Protein AF-A0A2W6EXI9-F1 (afdb_monomer_lite)

Sequence (79 aa):
MRVESDILLSMTKRLVDVDDTKLDEVRTLLGTSTTKATVNGALEEVLALAA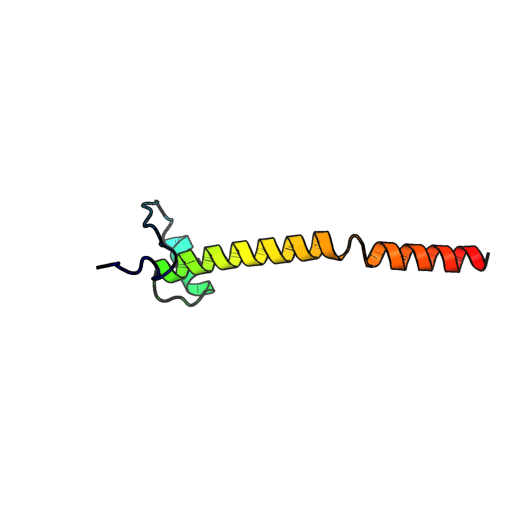RRRALLDGDAVAGSADLAQDEQRRAAWA

Foldseek 3Di:
DDDPPDDDDDDDDDDDDDDVVVLVVQCVVVVHDDSVCSVVVVVVVVVVVVVVVCCVVVVCVPPVVVVVVVVVVVVVVVD

pLDDT: mean 80.16, std 19.23, range [36.34, 98.38]

Structure (mmCIF, N/CA/C/O backbone):
data_AF-A0A2W6EXI9-F1
#
_entry.id   AF-A0A2W6EXI9-F1
#
loop_
_atom_site.group_PDB
_atom_site.id
_atom_site.type_symbol
_atom_site.label_atom_id
_atom_site.label_alt_id
_atom_site.label_comp_id
_atom_site.label_asym_id
_atom_site.label_entity_id
_atom_site.label_seq_id
_atom_site.pdbx_PDB_ins_code
_atom_site.Cartn_x
_atom_site.Cartn_y
_atom_site.Cartn_z
_atom_site.occupancy
_atom_site.B_iso_or_equiv
_atom_site.auth_seq_id
_atom_site.auth_comp_id
_atom_site.auth_asym_id
_atom_site.auth_atom_id
_atom_site.pdbx_PDB_model_num
ATOM 1 N N . MET A 1 1 ? -0.543 43.472 0.977 1.00 36.34 1 MET A N 1
ATOM 2 C CA . MET A 1 1 ? -0.383 42.325 1.893 1.00 36.34 1 MET A CA 1
ATOM 3 C C . MET A 1 1 ? -0.396 41.067 1.040 1.00 36.34 1 MET A C 1
ATOM 5 O O . MET A 1 1 ? -1.441 40.705 0.520 1.00 36.34 1 MET A O 1
ATOM 9 N N . ARG A 1 2 ? 0.786 40.531 0.731 1.00 45.69 2 ARG A N 1
ATOM 10 C CA . ARG A 1 2 ? 0.975 39.385 -0.164 1.00 45.69 2 ARG A CA 1
ATOM 11 C C . ARG A 1 2 ? 1.000 38.161 0.747 1.00 45.69 2 ARG A C 1
ATOM 13 O O . ARG A 1 2 ? 1.939 38.024 1.518 1.00 45.69 2 ARG A O 1
ATOM 20 N N . VAL A 1 3 ? -0.073 37.376 0.756 1.00 52.81 3 VAL A N 1
ATOM 21 C CA . VAL A 1 3 ? -0.098 36.122 1.515 1.00 52.81 3 VAL A CA 1
ATOM 22 C C . VAL A 1 3 ? 0.719 35.127 0.707 1.00 52.81 3 VAL A C 1
ATOM 24 O O . VAL A 1 3 ? 0.348 34.792 -0.418 1.00 52.81 3 VAL A O 1
ATOM 27 N N . GLU A 1 4 ? 1.874 34.755 1.249 1.00 48.59 4 GLU A N 1
ATOM 28 C CA . GLU A 1 4 ? 2.756 33.715 0.732 1.00 48.59 4 GLU A CA 1
ATOM 29 C C . GLU A 1 4 ? 1.934 32.455 0.434 1.00 48.59 4 GLU A C 1
ATOM 31 O O . GLU A 1 4 ? 1.480 31.753 1.333 1.00 48.59 4 GLU A O 1
ATOM 36 N N . SER A 1 5 ? 1.684 32.195 -0.850 1.00 49.47 5 SER A N 1
ATOM 37 C CA . SER A 1 5 ? 1.135 30.923 -1.324 1.00 49.47 5 SER A CA 1
ATOM 38 C C . SER A 1 5 ? 2.292 29.963 -1.548 1.00 49.47 5 SER A C 1
ATOM 40 O O . SER A 1 5 ? 2.583 29.569 -2.669 1.00 49.47 5 SER A O 1
ATOM 42 N N . ASP A 1 6 ? 2.980 29.656 -0.459 1.00 63.31 6 ASP A N 1
ATOM 43 C CA . ASP A 1 6 ? 3.956 28.586 -0.379 1.00 63.31 6 ASP A CA 1
ATOM 44 C C . ASP A 1 6 ? 3.879 28.036 1.043 1.00 63.31 6 ASP A C 1
ATOM 46 O O . ASP A 1 6 ? 4.567 28.509 1.930 1.00 63.31 6 ASP A O 1
ATOM 50 N N . ILE A 1 7 ? 2.940 27.124 1.301 1.00 48.88 7 ILE A N 1
ATOM 51 C CA . ILE A 1 7 ? 3.049 26.143 2.387 1.00 48.88 7 ILE A CA 1
ATOM 52 C C . ILE A 1 7 ? 2.360 24.866 1.868 1.00 48.88 7 ILE A C 1
ATOM 54 O O . ILE A 1 7 ? 1.169 24.629 2.048 1.00 48.88 7 ILE A O 1
ATOM 58 N N . LEU A 1 8 ? 3.189 24.062 1.190 1.00 52.78 8 LEU A N 1
ATOM 59 C CA . LEU A 1 8 ? 3.171 22.594 1.146 1.00 52.78 8 LEU A CA 1
ATOM 60 C C . LEU A 1 8 ? 2.063 21.928 0.298 1.00 52.78 8 LEU A C 1
ATOM 62 O O . LEU A 1 8 ? 0.948 21.729 0.766 1.00 52.78 8 LEU A O 1
ATOM 66 N N . LEU A 1 9 ? 2.419 21.526 -0.936 1.00 56.88 9 LEU A N 1
ATOM 67 C CA . LEU A 1 9 ? 1.784 20.490 -1.786 1.00 56.88 9 LEU A CA 1
ATOM 68 C C . LEU A 1 9 ? 0.380 20.052 -1.322 1.00 56.88 9 LEU A C 1
ATOM 70 O O . LEU A 1 9 ? 0.240 19.184 -0.458 1.00 56.88 9 LEU A O 1
ATOM 74 N N . SER A 1 10 ? -0.670 20.652 -1.891 1.00 71.75 10 SER A N 1
ATOM 75 C CA . SER A 1 10 ? -2.039 20.489 -1.394 1.00 71.75 10 SER A CA 1
ATOM 76 C C . SER A 1 10 ? -2.524 19.037 -1.492 1.00 71.75 10 SER A C 1
ATOM 78 O O . SER A 1 10 ? -2.988 18.577 -2.538 1.00 71.75 10 SER A O 1
ATOM 80 N N . MET A 1 11 ? -2.464 18.306 -0.382 1.00 80.81 11 MET A N 1
ATOM 81 C CA . MET A 1 11 ? -3.164 17.036 -0.245 1.00 80.81 11 MET A CA 1
ATOM 82 C C . MET A 1 11 ? -4.675 17.288 -0.280 1.00 80.81 11 MET A C 1
ATOM 84 O O . MET A 1 11 ? -5.238 17.877 0.642 1.00 80.81 11 MET A O 1
ATOM 88 N N . THR A 1 12 ? -5.349 16.823 -1.330 1.00 90.75 12 THR A N 1
ATOM 89 C CA . THR A 1 12 ? -6.808 16.921 -1.452 1.00 90.75 12 THR A CA 1
ATOM 90 C C . THR A 1 12 ? -7.496 15.687 -0.872 1.00 90.75 12 THR A C 1
ATOM 92 O O . THR A 1 12 ? -7.085 14.550 -1.120 1.00 90.75 12 THR A O 1
ATOM 95 N N . LYS A 1 13 ? -8.561 15.905 -0.090 1.00 91.94 13 LYS A N 1
ATOM 96 C CA . LYS A 1 13 ? -9.376 14.818 0.469 1.00 91.94 13 LYS A CA 1
ATOM 97 C C . LYS A 1 13 ? -10.214 14.177 -0.636 1.00 91.94 13 LYS A C 1
ATOM 99 O O . LYS A 1 13 ? -10.772 14.879 -1.474 1.00 91.94 13 LYS A O 1
ATOM 104 N N . ARG A 1 14 ? -10.301 12.849 -0.622 1.00 92.25 14 ARG A N 1
ATOM 105 C CA . ARG A 1 14 ? -11.106 12.045 -1.549 1.00 92.25 14 ARG A CA 1
ATOM 106 C C . ARG A 1 14 ? -11.996 11.123 -0.723 1.00 92.25 14 ARG A C 1
ATOM 108 O O . ARG A 1 14 ? -11.505 10.530 0.234 1.00 92.25 14 ARG A O 1
ATOM 115 N N . LEU A 1 15 ? -13.276 11.040 -1.077 1.00 96.62 15 LEU A N 1
ATOM 116 C CA . LEU A 1 15 ? -14.187 10.036 -0.534 1.00 96.62 15 LEU A CA 1
ATOM 117 C C . LEU A 1 15 ? -14.114 8.816 -1.450 1.00 96.62 15 LEU A C 1
ATOM 119 O O . LEU A 1 15 ? -14.365 8.937 -2.647 1.00 96.62 15 LEU A O 1
ATOM 123 N N . VAL A 1 16 ? -13.708 7.683 -0.895 1.00 93.50 16 VAL A N 1
ATOM 124 C CA . VAL A 1 16 ? -13.596 6.403 -1.594 1.00 93.50 16 VAL A CA 1
ATOM 125 C C . VAL A 1 16 ? -14.015 5.308 -0.627 1.00 93.50 16 VAL A C 1
ATOM 127 O O . VAL A 1 16 ? -13.688 5.389 0.558 1.00 93.50 16 VAL A O 1
ATOM 130 N N . ASP A 1 17 ? -14.713 4.298 -1.130 1.00 97.56 17 ASP A N 1
ATOM 131 C CA . ASP A 1 17 ? -14.977 3.091 -0.356 1.00 97.56 17 ASP A CA 1
ATOM 132 C C . ASP A 1 17 ? -13.708 2.235 -0.343 1.00 97.56 17 ASP A C 1
ATOM 134 O O . ASP A 1 17 ? -13.121 1.945 -1.391 1.00 97.56 17 ASP A O 1
ATOM 138 N N . VAL A 1 18 ? -13.256 1.866 0.852 1.00 96.25 18 VAL A N 1
ATOM 139 C CA . VAL A 1 18 ? -12.054 1.057 1.070 1.00 96.25 18 VAL A CA 1
ATOM 140 C C . VAL A 1 18 ? -12.451 -0.164 1.882 1.00 96.25 18 VAL A C 1
ATOM 142 O O . VAL A 1 18 ? -13.219 -0.064 2.830 1.00 96.25 18 VAL A O 1
ATOM 145 N N . ASP A 1 19 ? -11.931 -1.322 1.493 1.00 98.06 19 ASP A N 1
ATOM 146 C CA . ASP A 1 19 ? -12.071 -2.555 2.261 1.00 98.06 19 ASP A CA 1
ATOM 147 C C . ASP A 1 19 ? -11.223 -2.461 3.539 1.00 98.06 19 ASP A C 1
ATOM 149 O O . ASP A 1 19 ? -9.989 -2.442 3.469 1.00 98.06 19 ASP A O 1
ATOM 153 N N . ASP A 1 20 ? -11.886 -2.395 4.694 1.00 97.31 20 ASP A N 1
ATOM 154 C CA . ASP A 1 20 ? -11.237 -2.229 5.998 1.00 97.31 20 ASP A CA 1
ATOM 155 C C . ASP A 1 20 ? -10.293 -3.386 6.342 1.00 97.31 20 ASP A C 1
ATOM 157 O O . ASP A 1 20 ? -9.251 -3.161 6.957 1.00 97.31 20 ASP A O 1
ATOM 161 N N . THR A 1 21 ? -10.586 -4.607 5.880 1.00 98.25 21 THR A N 1
ATOM 162 C CA . THR A 1 21 ? -9.718 -5.768 6.145 1.00 98.25 21 THR A CA 1
ATOM 163 C C . THR A 1 21 ? -8.373 -5.579 5.452 1.00 98.25 21 THR A C 1
ATOM 165 O O . THR A 1 21 ? -7.316 -5.730 6.063 1.00 98.25 21 THR A O 1
ATOM 168 N N . LYS A 1 22 ? -8.399 -5.156 4.183 1.00 98.06 22 LYS A N 1
ATOM 169 C CA . LYS A 1 22 ? -7.175 -4.856 3.425 1.00 98.06 22 LYS A CA 1
ATOM 170 C C . LYS A 1 22 ? -6.445 -3.648 3.995 1.00 98.06 22 LYS A C 1
ATOM 172 O O . LYS A 1 22 ? -5.216 -3.634 4.025 1.00 98.06 22 LYS A O 1
ATOM 177 N N . LEU A 1 23 ? -7.182 -2.627 4.430 1.00 97.88 23 LEU A N 1
ATOM 178 C CA . LEU A 1 23 ? -6.589 -1.439 5.030 1.00 97.88 23 LEU A CA 1
ATOM 179 C C . LEU A 1 23 ? -5.828 -1.783 6.319 1.00 97.88 23 LEU A C 1
ATOM 181 O O . LEU A 1 23 ? -4.719 -1.282 6.508 1.00 97.88 23 LEU A O 1
ATOM 185 N N . ASP A 1 24 ? -6.378 -2.655 7.163 1.00 98.12 24 ASP A N 1
ATOM 186 C CA . ASP A 1 24 ? -5.739 -3.102 8.404 1.00 98.12 24 ASP A CA 1
ATOM 187 C C . ASP A 1 24 ? -4.548 -4.039 8.166 1.00 98.12 24 ASP A C 1
ATOM 189 O O . ASP A 1 24 ? -3.522 -3.920 8.849 1.00 98.12 24 ASP A O 1
ATOM 193 N N . GLU A 1 25 ? -4.618 -4.917 7.163 1.00 98.38 25 GLU A N 1
ATOM 194 C CA . GLU A 1 25 ? -3.465 -5.720 6.741 1.00 98.38 25 GLU A CA 1
ATOM 195 C C . GLU A 1 25 ? -2.307 -4.819 6.300 1.00 98.38 25 GLU A C 1
ATOM 197 O O . GLU A 1 25 ? -1.187 -4.943 6.797 1.00 98.38 25 GLU A O 1
ATOM 202 N N . VAL A 1 26 ? -2.579 -3.846 5.426 1.00 98.25 26 VAL A N 1
ATOM 203 C CA . VAL A 1 26 ? -1.563 -2.896 4.953 1.00 98.25 26 VAL A CA 1
ATOM 204 C C . VAL A 1 26 ? -1.055 -2.017 6.095 1.00 98.25 26 VAL A C 1
ATOM 206 O O . VAL A 1 26 ? 0.140 -1.744 6.174 1.00 98.25 26 VAL A O 1
ATOM 209 N N . ARG A 1 27 ? -1.925 -1.605 7.022 1.00 98.38 27 ARG A N 1
ATOM 210 C CA . ARG A 1 27 ? -1.528 -0.859 8.223 1.00 98.38 27 ARG A CA 1
ATOM 211 C C . ARG A 1 27 ? -0.533 -1.648 9.065 1.00 98.38 27 ARG A C 1
ATOM 213 O O . ARG A 1 27 ? 0.463 -1.085 9.513 1.00 98.38 27 ARG A O 1
ATOM 220 N N . THR A 1 28 ? -0.793 -2.938 9.260 1.00 98.25 28 THR A N 1
ATOM 221 C CA . THR A 1 28 ? 0.108 -3.845 9.977 1.00 98.25 28 THR A CA 1
ATOM 222 C C . THR A 1 28 ? 1.438 -3.989 9.244 1.00 98.25 28 THR A C 1
ATOM 224 O O . THR A 1 28 ? 2.489 -3.839 9.861 1.00 98.25 28 THR A O 1
ATOM 227 N N . LEU A 1 29 ? 1.399 -4.214 7.926 1.00 98.06 29 LEU A N 1
ATOM 228 C CA . LEU A 1 29 ? 2.592 -4.359 7.088 1.00 98.06 29 LEU A CA 1
ATOM 229 C C . LEU A 1 29 ? 3.484 -3.111 7.108 1.00 98.06 29 LEU A C 1
ATOM 231 O O . LEU A 1 29 ? 4.704 -3.232 7.172 1.00 98.06 29 LEU A O 1
ATOM 235 N N . LEU A 1 30 ? 2.879 -1.922 7.062 1.00 97.75 30 LEU A N 1
ATOM 236 C CA . LEU A 1 30 ? 3.597 -0.646 7.050 1.00 97.75 30 LEU A CA 1
ATOM 237 C C . LEU A 1 30 ? 3.892 -0.098 8.458 1.00 97.75 30 LEU A C 1
ATOM 239 O O . LEU A 1 30 ? 4.604 0.896 8.586 1.00 97.75 30 LEU A O 1
ATOM 243 N N . GLY A 1 31 ? 3.339 -0.702 9.515 1.00 98.00 31 GLY A N 1
ATOM 244 C CA . GLY A 1 31 ? 3.510 -0.245 10.898 1.00 98.00 31 GLY A CA 1
ATOM 245 C C . GLY A 1 31 ? 2.915 1.142 11.177 1.00 98.00 31 GLY A C 1
ATOM 246 O O . GLY A 1 31 ? 3.417 1.879 12.028 1.00 98.00 31 GLY A O 1
ATOM 247 N N . THR A 1 32 ? 1.868 1.542 10.455 1.00 97.94 32 THR A N 1
ATOM 248 C CA . THR A 1 32 ? 1.302 2.896 10.530 1.00 97.94 32 THR A CA 1
ATOM 249 C C . THR A 1 32 ? 0.203 3.019 11.585 1.00 97.94 32 THR A C 1
ATOM 251 O O . THR A 1 32 ? -0.596 2.119 11.842 1.00 97.94 32 THR A O 1
ATOM 254 N N . SER A 1 33 ? 0.097 4.197 12.201 1.00 95.44 33 SER A N 1
ATOM 255 C CA . SER A 1 33 ? -0.896 4.446 13.253 1.00 95.44 33 SER A CA 1
ATOM 256 C C . SER A 1 33 ? -2.211 5.043 12.744 1.00 95.44 33 SER A C 1
ATOM 258 O O . SER A 1 33 ? -3.215 4.936 13.445 1.00 95.44 33 SER A O 1
ATOM 260 N N . THR A 1 34 ? -2.241 5.626 11.538 1.00 96.69 34 THR A N 1
ATOM 261 C CA . THR A 1 34 ? -3.419 6.322 10.985 1.00 96.69 34 THR A CA 1
ATOM 262 C C . THR A 1 34 ? -3.726 5.892 9.553 1.00 96.69 34 THR A C 1
ATOM 264 O O . THR A 1 34 ? -2.806 5.655 8.775 1.00 96.69 34 THR A O 1
ATOM 267 N N . THR A 1 35 ? -5.007 5.908 9.166 1.00 96.12 35 THR A N 1
ATOM 268 C CA . THR A 1 35 ? -5.460 5.617 7.792 1.00 96.12 35 THR A CA 1
ATOM 269 C C . THR A 1 35 ? -4.773 6.493 6.749 1.00 96.12 35 THR A C 1
ATOM 271 O O . THR A 1 35 ? -4.358 5.995 5.709 1.00 96.12 35 THR A O 1
ATOM 274 N N . LYS A 1 36 ? -4.590 7.793 7.029 1.00 95.50 36 LYS A N 1
ATOM 275 C CA . LYS A 1 36 ? -3.871 8.706 6.125 1.00 95.50 36 LYS A CA 1
ATOM 276 C C . LYS A 1 36 ? -2.439 8.227 5.882 1.00 95.50 36 LYS A C 1
ATOM 278 O O . LYS A 1 36 ? -1.999 8.212 4.737 1.00 95.50 36 LYS A O 1
ATOM 283 N N . ALA A 1 37 ? -1.724 7.860 6.948 1.00 96.94 37 ALA A N 1
ATOM 284 C CA . ALA A 1 37 ? -0.357 7.361 6.838 1.00 96.94 37 ALA A CA 1
ATOM 285 C C . ALA A 1 37 ? -0.313 6.027 6.082 1.00 96.94 37 ALA A C 1
ATOM 287 O O . ALA A 1 37 ? 0.528 5.871 5.207 1.00 96.94 37 ALA A O 1
ATOM 288 N N . THR A 1 38 ? -1.257 5.117 6.348 1.00 98.12 38 THR A N 1
ATOM 289 C CA . THR A 1 38 ? -1.371 3.841 5.627 1.00 98.12 38 THR A CA 1
ATOM 290 C C . THR A 1 38 ? -1.594 4.051 4.131 1.00 98.12 38 THR A C 1
ATOM 292 O O . THR A 1 38 ? -0.872 3.483 3.321 1.00 98.12 38 THR A O 1
ATOM 295 N N . VAL A 1 39 ? -2.564 4.890 3.750 1.00 96.88 39 VAL A N 1
ATOM 296 C CA . VAL A 1 39 ? -2.897 5.140 2.339 1.00 96.88 39 VAL A CA 1
ATOM 297 C C . VAL A 1 39 ? -1.742 5.827 1.619 1.00 96.88 39 VAL A C 1
ATOM 299 O O . VAL A 1 39 ? -1.362 5.394 0.537 1.00 96.88 39 VAL A O 1
ATOM 302 N N . ASN A 1 40 ? -1.151 6.866 2.213 1.00 96.62 40 ASN A N 1
ATOM 303 C CA . ASN A 1 40 ? -0.009 7.544 1.605 1.00 96.62 40 ASN A CA 1
ATOM 304 C C . ASN A 1 40 ? 1.200 6.610 1.465 1.00 96.62 40 ASN A C 1
ATOM 306 O O . ASN A 1 40 ? 1.769 6.536 0.381 1.00 96.62 40 ASN A O 1
ATOM 310 N N . GLY A 1 41 ? 1.542 5.860 2.517 1.00 97.81 41 GLY A N 1
ATOM 311 C CA . GLY A 1 41 ? 2.650 4.906 2.484 1.00 97.81 41 GLY A CA 1
ATOM 312 C C . GLY A 1 41 ? 2.435 3.811 1.439 1.00 97.81 41 GLY A C 1
ATOM 313 O O . GLY A 1 41 ? 3.338 3.505 0.670 1.00 97.81 41 GLY A O 1
ATOM 314 N N . ALA A 1 42 ? 1.214 3.284 1.313 1.00 97.88 42 ALA A N 1
ATOM 315 C CA . ALA A 1 42 ? 0.891 2.308 0.274 1.00 97.88 42 ALA A CA 1
ATOM 316 C C . ALA A 1 42 ? 1.078 2.875 -1.146 1.00 97.88 42 ALA A C 1
ATOM 318 O O . ALA A 1 42 ? 1.589 2.183 -2.028 1.00 97.88 42 ALA A O 1
ATOM 319 N N . LEU A 1 43 ? 0.693 4.135 -1.381 1.00 97.19 43 LEU A N 1
ATOM 320 C CA . LEU A 1 43 ? 0.920 4.802 -2.668 1.00 97.19 43 LEU A CA 1
ATOM 321 C C . LEU A 1 43 ? 2.416 5.004 -2.944 1.00 97.19 43 LEU A C 1
ATOM 323 O O . LEU A 1 43 ? 2.864 4.777 -4.068 1.00 97.19 43 LEU A O 1
ATOM 327 N N . GLU A 1 44 ? 3.188 5.393 -1.930 1.00 97.81 44 GLU A N 1
ATOM 328 C CA . GLU A 1 44 ? 4.643 5.542 -2.021 1.00 97.81 44 GLU A CA 1
ATOM 329 C C . GLU A 1 44 ? 5.326 4.213 -2.374 1.00 97.81 44 GLU A C 1
ATOM 331 O O . GLU A 1 44 ? 6.140 4.181 -3.297 1.00 97.81 44 GLU A O 1
ATO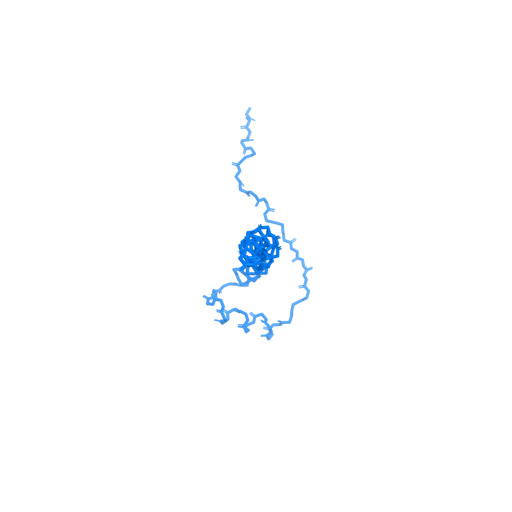M 336 N N . GLU A 1 45 ? 4.937 3.105 -1.738 1.00 98.06 45 GLU A N 1
ATOM 337 C CA . GLU A 1 45 ? 5.466 1.767 -2.039 1.00 98.06 45 GLU A CA 1
ATOM 338 C C . GLU A 1 45 ? 5.191 1.341 -3.490 1.00 98.06 45 GLU A C 1
ATOM 340 O O . GLU A 1 45 ? 6.075 0.815 -4.173 1.00 98.06 45 GLU A O 1
ATOM 345 N N . VAL A 1 46 ? 3.995 1.623 -4.020 1.00 97.88 46 VAL A N 1
ATOM 346 C CA . VAL A 1 46 ? 3.664 1.333 -5.428 1.00 97.88 46 VAL A CA 1
ATOM 347 C C . VAL A 1 46 ? 4.527 2.160 -6.383 1.00 97.88 46 VAL A C 1
ATOM 349 O O . VAL A 1 46 ? 5.021 1.637 -7.387 1.00 97.88 46 VAL A O 1
ATOM 352 N N . LEU A 1 47 ? 4.743 3.442 -6.080 1.00 97.69 47 LEU A N 1
ATOM 353 C CA . LEU A 1 47 ? 5.603 4.311 -6.885 1.00 97.69 47 LEU A CA 1
ATOM 354 C C . LEU A 1 47 ? 7.069 3.868 -6.823 1.00 97.69 47 LEU A C 1
ATOM 356 O O . LEU A 1 47 ? 7.732 3.817 -7.862 1.00 97.69 47 LEU A O 1
ATOM 360 N N . ALA A 1 48 ? 7.559 3.489 -5.643 1.00 96.31 48 ALA A N 1
ATOM 361 C CA . ALA A 1 48 ? 8.900 2.951 -5.458 1.00 96.31 48 ALA A CA 1
ATOM 362 C C . ALA A 1 48 ? 9.087 1.644 -6.241 1.00 96.31 48 ALA A C 1
ATOM 364 O O . ALA A 1 48 ? 10.091 1.477 -6.935 1.00 96.31 48 ALA A O 1
ATOM 365 N N . LEU A 1 49 ? 8.101 0.742 -6.210 1.00 96.19 49 LEU A N 1
ATOM 366 C CA . LEU A 1 49 ? 8.109 -0.484 -7.005 1.00 96.19 49 LEU A CA 1
ATOM 367 C C . LEU A 1 49 ? 8.149 -0.184 -8.509 1.00 96.19 49 LEU A C 1
ATOM 369 O O . LEU A 1 49 ? 8.922 -0.803 -9.242 1.00 96.19 49 LEU A O 1
ATOM 373 N N . ALA A 1 50 ? 7.351 0.775 -8.981 1.00 95.94 50 ALA A N 1
ATOM 374 C CA . ALA A 1 50 ? 7.364 1.188 -10.381 1.00 95.94 50 ALA A CA 1
ATOM 375 C C . ALA A 1 50 ? 8.721 1.785 -10.791 1.00 95.94 50 ALA A C 1
ATOM 377 O O . ALA A 1 50 ? 9.228 1.463 -11.864 1.00 95.94 50 ALA A O 1
ATOM 378 N N . ALA A 1 51 ? 9.336 2.606 -9.936 1.00 93.62 51 ALA A N 1
ATOM 379 C CA . ALA A 1 51 ? 10.665 3.163 -10.174 1.00 93.62 51 ALA A CA 1
ATOM 380 C C . ALA A 1 51 ? 11.741 2.068 -10.244 1.00 93.62 51 ALA A C 1
ATOM 382 O O . ALA A 1 51 ? 12.531 2.060 -11.184 1.00 93.62 51 ALA A O 1
ATOM 383 N N . ARG A 1 52 ? 11.718 1.097 -9.317 1.00 91.56 52 ARG A N 1
ATOM 384 C CA . ARG A 1 52 ? 12.618 -0.071 -9.337 1.00 91.56 52 ARG A CA 1
ATOM 385 C C . ARG A 1 52 ? 12.466 -0.874 -10.630 1.00 91.56 52 ARG A C 1
ATOM 387 O O . ARG A 1 52 ? 13.463 -1.245 -11.234 1.00 91.56 52 ARG A O 1
ATOM 394 N N . ARG A 1 53 ? 11.230 -1.099 -11.091 1.00 92.12 53 ARG A N 1
ATOM 395 C CA . ARG A 1 53 ? 10.962 -1.797 -12.362 1.00 92.12 53 ARG A CA 1
ATOM 396 C C . ARG A 1 53 ? 11.522 -1.045 -13.565 1.00 92.12 53 ARG A C 1
ATOM 398 O O . ARG A 1 53 ? 12.159 -1.671 -14.400 1.00 92.12 53 ARG A O 1
ATOM 405 N N . ARG A 1 54 ? 11.314 0.273 -13.647 1.00 87.81 54 ARG A N 1
ATOM 406 C CA . ARG A 1 54 ? 11.894 1.091 -14.725 1.00 87.81 54 ARG A CA 1
ATOM 407 C C . ARG A 1 54 ? 13.415 1.042 -14.697 1.00 87.81 54 ARG A C 1
ATOM 409 O O . ARG A 1 54 ? 14.013 0.759 -15.717 1.00 87.81 54 ARG A O 1
ATOM 416 N N . ALA A 1 55 ? 14.028 1.200 -13.525 1.00 85.81 55 ALA A N 1
ATOM 417 C CA . ALA A 1 55 ? 15.480 1.138 -13.388 1.00 85.81 55 ALA A CA 1
ATOM 418 C C . ALA A 1 55 ? 16.072 -0.196 -13.878 1.00 85.81 55 ALA A C 1
ATOM 420 O O . ALA A 1 55 ? 17.117 -0.190 -14.517 1.00 85.81 55 ALA A O 1
ATOM 421 N N . LEU A 1 56 ? 15.399 -1.324 -13.625 1.00 83.06 56 LEU A N 1
ATOM 422 C CA . LEU A 1 56 ? 15.832 -2.635 -14.126 1.00 83.06 56 LEU A CA 1
ATOM 423 C C . LEU A 1 56 ? 15.651 -2.778 -15.645 1.00 83.06 56 LEU A C 1
ATOM 425 O O . LEU A 1 56 ? 16.513 -3.331 -16.317 1.00 83.06 56 LEU A O 1
ATOM 429 N N . LEU A 1 57 ? 14.544 -2.275 -16.195 1.00 79.44 57 LEU A N 1
ATOM 430 C CA . LEU A 1 57 ? 14.272 -2.348 -17.634 1.00 79.44 57 LEU A CA 1
ATOM 431 C C . LEU A 1 57 ? 15.149 -1.385 -18.451 1.00 79.44 57 LEU A C 1
ATOM 433 O O . LEU A 1 57 ? 15.557 -1.723 -19.558 1.00 79.44 57 LEU A O 1
ATOM 437 N N . ASP A 1 58 ? 15.462 -0.217 -17.894 1.00 69.88 58 ASP A N 1
ATOM 438 C CA . ASP A 1 58 ? 16.256 0.822 -18.549 1.00 69.88 58 ASP A CA 1
ATOM 439 C C . ASP A 1 58 ? 17.770 0.620 -18.321 1.00 69.88 58 ASP A C 1
ATOM 441 O O . ASP A 1 58 ? 18.578 1.011 -19.163 1.00 69.88 58 ASP A O 1
ATOM 445 N N . GLY A 1 59 ? 18.172 -0.006 -17.205 1.00 56.25 59 GLY A N 1
ATOM 446 C CA . GLY A 1 59 ? 19.574 -0.197 -16.809 1.00 56.25 59 GLY A CA 1
ATOM 447 C C . GLY A 1 59 ? 20.296 -1.357 -17.505 1.00 56.25 59 GLY A C 1
ATOM 448 O O . GLY A 1 59 ? 21.473 -1.224 -17.842 1.00 56.25 59 GLY A O 1
ATOM 449 N N . ASP A 1 60 ? 19.597 -2.457 -17.801 1.00 53.00 60 ASP A N 1
ATOM 450 C CA . ASP A 1 60 ? 20.225 -3.686 -18.322 1.00 53.00 60 ASP A CA 1
ATOM 451 C C . ASP A 1 60 ? 20.111 -3.878 -19.844 1.00 53.00 60 ASP A C 1
ATOM 453 O O . ASP A 1 60 ? 20.724 -4.788 -20.401 1.00 53.00 60 ASP A O 1
ATOM 457 N N . ALA A 1 61 ? 19.417 -2.993 -20.565 1.00 52.91 61 ALA A N 1
ATOM 458 C CA . ALA A 1 61 ? 19.385 -3.048 -22.030 1.00 52.91 61 ALA A CA 1
ATOM 459 C C . ALA A 1 61 ? 20.639 -2.438 -22.696 1.00 52.91 61 ALA A C 1
ATOM 461 O O . ALA A 1 61 ? 20.916 -2.732 -23.861 1.00 52.91 61 ALA A O 1
ATOM 462 N N . VAL A 1 62 ? 21.423 -1.616 -21.982 1.00 51.66 62 VAL A N 1
ATOM 463 C CA . VAL A 1 62 ? 22.557 -0.867 -22.569 1.00 51.66 62 VAL A CA 1
ATOM 464 C C . VAL A 1 62 ? 23.917 -1.255 -21.976 1.00 51.66 62 VAL A C 1
ATOM 466 O O . VAL A 1 62 ? 24.909 -1.250 -22.700 1.00 51.66 62 VAL A O 1
ATOM 469 N N . ALA A 1 63 ? 23.995 -1.650 -20.700 1.00 53.38 63 ALA A N 1
ATOM 470 C CA . ALA A 1 63 ? 25.273 -2.030 -20.086 1.00 53.38 63 ALA A CA 1
ATOM 471 C C . ALA A 1 63 ? 25.658 -3.497 -20.364 1.00 53.38 63 ALA A C 1
ATOM 473 O O . ALA A 1 63 ? 26.793 -3.772 -20.748 1.00 53.38 63 ALA A O 1
ATOM 474 N N . GLY A 1 64 ? 24.708 -4.433 -20.249 1.00 51.66 64 GLY A N 1
ATOM 475 C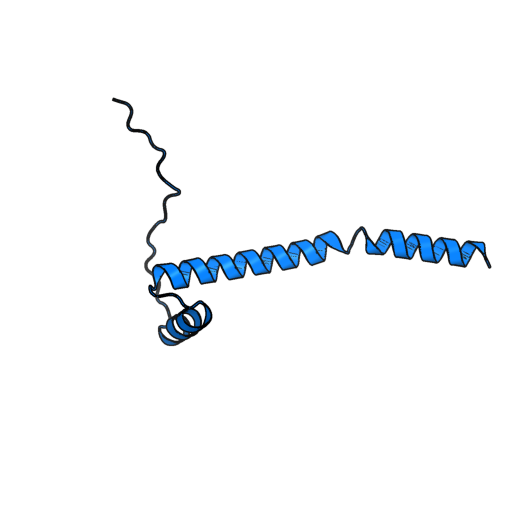 CA . GLY A 1 64 ? 24.953 -5.853 -20.529 1.00 51.66 64 GLY A CA 1
ATOM 476 C C . GLY A 1 64 ? 25.080 -6.174 -22.020 1.00 51.66 64 GLY A C 1
ATOM 477 O O . GLY A 1 64 ? 25.828 -7.067 -22.398 1.00 51.66 64 GLY A O 1
ATOM 478 N N . SER A 1 65 ? 24.405 -5.426 -22.897 1.00 54.91 65 SER A N 1
ATOM 479 C CA . SER A 1 65 ? 24.471 -5.644 -24.350 1.00 54.91 65 SER A CA 1
ATOM 480 C C . SER A 1 65 ? 25.819 -5.229 -24.948 1.00 54.91 65 SER A C 1
ATOM 482 O O . SER A 1 65 ? 26.313 -5.904 -25.849 1.00 54.91 65 SER A O 1
ATOM 484 N N . ALA A 1 66 ? 26.449 -4.174 -24.424 1.00 57.97 66 ALA A N 1
ATOM 485 C CA . ALA A 1 66 ? 27.783 -3.750 -24.840 1.00 57.97 66 ALA A CA 1
ATOM 486 C C . ALA A 1 66 ? 28.875 -4.726 -24.373 1.00 57.97 66 ALA A C 1
ATOM 488 O O . ALA A 1 66 ? 29.787 -5.031 -25.142 1.00 57.97 66 ALA A O 1
ATOM 489 N N . ASP A 1 67 ? 28.760 -5.248 -23.148 1.00 59.97 67 ASP A N 1
ATOM 490 C CA . ASP A 1 67 ? 29.719 -6.217 -22.608 1.00 59.97 67 ASP A CA 1
ATOM 491 C C . ASP A 1 67 ? 29.598 -7.575 -23.321 1.00 59.97 67 ASP A C 1
ATOM 493 O O . ASP A 1 67 ? 30.594 -8.127 -23.783 1.00 59.97 67 ASP A O 1
ATOM 497 N N . LEU A 1 68 ? 28.369 -8.053 -23.569 1.00 59.59 68 LEU A N 1
ATOM 498 C CA . LEU A 1 68 ? 28.120 -9.252 -24.380 1.00 59.59 68 LEU A CA 1
ATOM 499 C C . LEU A 1 68 ? 28.597 -9.090 -25.832 1.00 59.59 68 LEU A C 1
ATOM 501 O O . LEU A 1 68 ? 29.163 -10.026 -26.394 1.00 59.59 68 LEU A O 1
ATOM 505 N N . ALA A 1 69 ? 28.422 -7.909 -26.435 1.00 62.28 69 ALA A N 1
ATOM 506 C CA . ALA A 1 69 ? 28.915 -7.623 -27.783 1.00 62.28 69 ALA A CA 1
ATOM 507 C C . ALA A 1 69 ? 30.453 -7.575 -27.851 1.00 62.28 69 ALA A C 1
ATOM 509 O O . ALA A 1 69 ? 31.037 -8.051 -28.828 1.00 62.28 69 ALA A O 1
ATOM 510 N N . GLN A 1 70 ? 31.123 -7.046 -26.821 1.00 62.22 70 GLN A N 1
ATOM 511 C CA . GLN A 1 70 ? 32.585 -7.103 -26.718 1.00 62.22 70 GLN A CA 1
ATOM 512 C C . GLN A 1 70 ? 33.100 -8.524 -26.493 1.00 62.22 70 GLN A C 1
ATOM 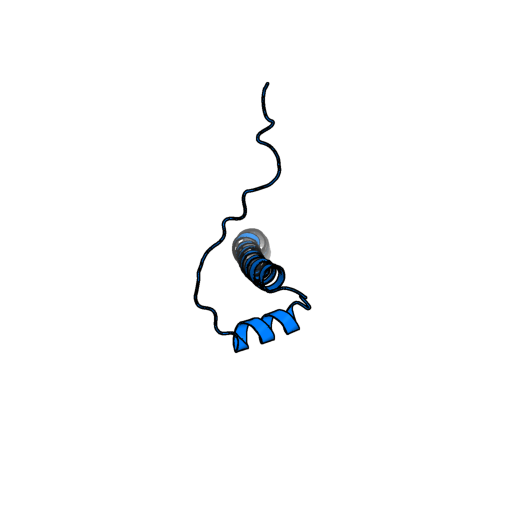514 O O . GLN A 1 70 ? 34.158 -8.888 -27.009 1.00 62.22 70 GLN A O 1
ATOM 519 N N . ASP A 1 71 ? 32.372 -9.326 -25.725 1.00 64.44 71 ASP A N 1
ATOM 520 C CA . ASP A 1 71 ? 32.738 -10.706 -25.439 1.00 64.44 71 ASP A CA 1
ATOM 521 C C . ASP A 1 71 ? 32.581 -11.601 -26.687 1.00 64.44 71 ASP A C 1
ATOM 523 O O . ASP A 1 71 ? 33.450 -12.425 -26.977 1.00 64.44 71 ASP A O 1
ATOM 527 N N . GLU A 1 72 ? 31.545 -11.362 -27.501 1.00 65.06 72 GLU A N 1
ATOM 528 C CA . GLU A 1 72 ? 31.360 -11.975 -28.826 1.00 65.06 72 GLU A CA 1
ATOM 529 C C . GLU A 1 72 ? 32.481 -11.574 -29.805 1.00 65.06 72 GLU A C 1
ATOM 531 O O . GLU A 1 72 ? 33.049 -12.428 -30.486 1.00 65.06 72 GLU A O 1
ATOM 536 N N . GLN A 1 73 ? 32.870 -10.291 -29.835 1.00 66.00 73 GLN A N 1
ATOM 537 C CA . GLN A 1 73 ? 33.983 -9.809 -30.668 1.00 66.00 73 GLN A CA 1
ATOM 538 C C . GLN A 1 73 ? 35.334 -10.403 -30.255 1.00 66.00 73 GLN A C 1
ATOM 540 O O . GLN A 1 73 ? 36.122 -10.774 -31.124 1.00 66.00 73 GLN A O 1
ATOM 545 N N . ARG A 1 74 ? 35.607 -10.536 -28.948 1.00 66.38 74 ARG A N 1
ATOM 546 C CA . ARG A 1 74 ? 36.827 -11.200 -28.457 1.00 66.38 74 ARG A CA 1
ATOM 547 C C . ARG A 1 74 ? 36.869 -12.674 -28.860 1.00 66.38 74 ARG A C 1
ATOM 549 O O . ARG A 1 74 ? 37.922 -13.147 -29.275 1.00 66.38 74 ARG A O 1
ATOM 556 N N . ARG A 1 75 ? 35.737 -13.385 -28.797 1.00 70.38 75 ARG A N 1
ATOM 557 C CA . ARG A 1 75 ? 35.639 -14.785 -29.248 1.00 70.38 75 ARG A CA 1
ATOM 558 C C . ARG A 1 75 ? 35.850 -14.930 -30.756 1.00 70.38 75 ARG A C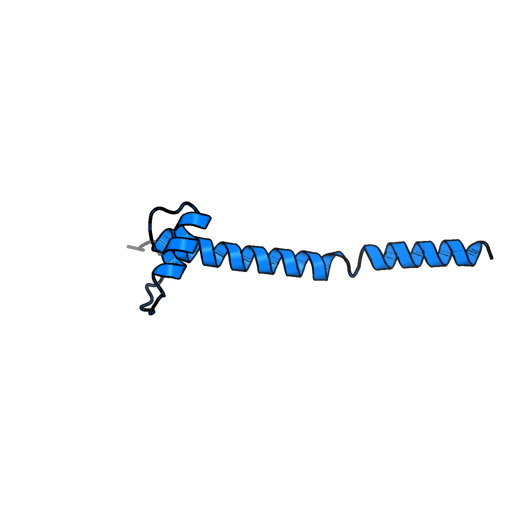 1
ATOM 560 O O . ARG A 1 75 ? 36.576 -15.828 -31.169 1.00 70.38 75 ARG A O 1
ATOM 567 N N . ALA A 1 76 ? 35.284 -14.035 -31.564 1.00 68.69 76 ALA A N 1
ATOM 568 C CA . ALA A 1 76 ? 35.448 -14.052 -33.019 1.00 68.69 76 ALA A CA 1
ATOM 569 C C . ALA A 1 76 ? 36.872 -13.689 -33.485 1.00 68.69 76 ALA A C 1
ATOM 571 O O . ALA A 1 76 ? 37.288 -14.129 -34.548 1.00 68.69 76 ALA A O 1
ATOM 572 N N . ALA A 1 77 ? 37.625 -12.907 -32.705 1.00 70.88 77 ALA A N 1
ATOM 573 C CA . ALA A 1 77 ? 38.999 -12.512 -33.034 1.00 70.88 77 ALA A CA 1
ATOM 574 C C . ALA A 1 77 ? 40.057 -13.598 -32.744 1.00 70.88 77 ALA A C 1
ATOM 576 O O . ALA A 1 77 ? 41.205 -13.461 -33.168 1.00 70.88 77 ALA A O 1
ATOM 577 N N . TRP A 1 78 ? 39.692 -14.651 -32.008 1.00 65.06 78 TRP A N 1
ATOM 578 C CA . TRP A 1 78 ? 40.554 -15.803 -31.711 1.00 65.06 78 TRP A CA 1
ATOM 579 C C . TRP A 1 78 ? 40.149 -17.087 -32.453 1.00 65.06 78 TRP A C 1
ATOM 581 O O . TRP A 1 78 ? 40.742 -18.136 -32.195 1.00 65.06 78 TRP A O 1
ATOM 591 N N . ALA A 1 79 ? 39.163 -17.010 -33.351 1.00 52.41 79 ALA A N 1
ATOM 592 C CA . ALA A 1 79 ? 38.809 -18.067 -34.301 1.00 52.41 79 ALA A CA 1
ATOM 593 C C . ALA A 1 79 ? 39.531 -17.849 -35.638 1.00 52.41 79 ALA A C 1
ATOM 595 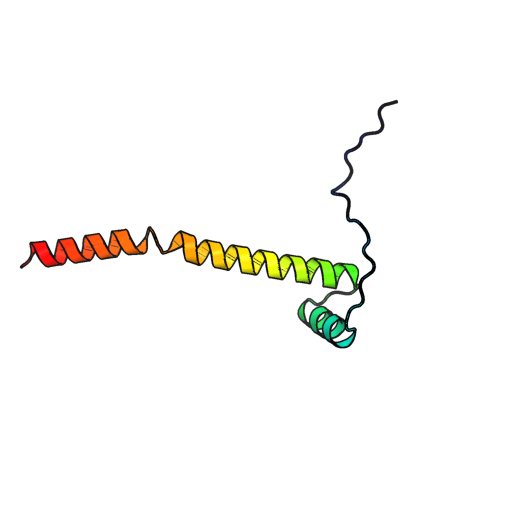O O . ALA A 1 79 ? 39.951 -18.863 -36.240 1.00 52.41 79 ALA A O 1
#

Secondary structure (DSSP, 8-state):
------SS-----------HHHHHHHHHHHT-SSHHHHHHHHHHHHHHHHHHHHHHHHHTTTHHHHHHHHHHHHHHTT-

Radius of gyration: 23.71 Å; chains: 1; bounding box: 56×60×48 Å